Protein AF-A0A3C0Q8F2-F1 (afdb_monomer)

Solvent-accessible surface area (backbone atoms only — not comparable to full-atom values): 8337 Å² total; per-residue (Å²): 135,87,87,86,85,81,80,90,80,66,76,68,69,58,58,60,56,60,65,53,49,57,63,53,57,59,62,65,66,73,74,73,71,83,73,80,78,89,68,89,74,79,91,81,76,84,75,82,79,67,94,59,62,66,61,37,54,52,50,51,54,51,30,73,73,75,37,84,95,58,92,83,85,81,90,74,90,48,71,67,60,48,49,50,52,52,42,52,54,30,68,54,48,77,62,78,84,85,88,87,73,95,76,86,52,92,47,74,67,42,48,50,48,50,49,35,48,48,57,30,60,75,76,74

Sequence (124 aa):
MNPLIVTCAGRHAWHGIGRLVIPGLLLLSGCATHQLRDIPLQPSYAQIPSQSGTLFQVAQQIEAQNGVGKSTYLALSDNLDALRWRLLLADLATGTIDAQYYLWNGDESGRLLALHLIEAADRG

Radius of gyration: 32.35 Å; Cα contacts (8 Å, |Δi|>4): 41; chains: 1; bounding box: 86×45×84 Å

Secondary structure (DSSP, 8-state):
---------SHHHHHHHHHHHHHHHHHGGGG---PPP---PPP--PPPPPSSSHHHHHHHHHHHHH-TT---------HHHHHHHHHHHHHT-SS------S---SSHHHHHHHHHHHHHHHH-

Foldseek 3Di:
DDDDDDDPDPDPVVVVVVVVVVVVVVVVVVPPDPDPDPDPDDDDDDDDDDCDFDVNVVVVVVCVVPHPPDDDDDDDPDPVVVLVVLLVCLQRDDDDDDDDDPDQDPDPSSVSSVVSNVVSVVND

pLDDT: mean 82.99, std 17.15, range [34.06, 98.44]

Structure (mmCIF, N/CA/C/O backbone):
data_AF-A0A3C0Q8F2-F1
#
_entry.id   AF-A0A3C0Q8F2-F1
#
loop_
_atom_site.group_PDB
_atom_site.id
_atom_site.type_symbol
_atom_site.label_atom_id
_atom_site.label_alt_id
_atom_site.label_comp_id
_atom_site.label_asym_id
_atom_site.label_entity_id
_atom_site.label_seq_id
_atom_site.pdbx_PDB_ins_code
_atom_site.Cartn_x
_atom_site.Cartn_y
_atom_site.Cartn_z
_atom_site.occupancy
_atom_site.B_iso_or_equiv
_atom_site.auth_seq_id
_atom_site.auth_comp_id
_atom_site.auth_asym_id
_atom_site.auth_atom_id
_atom_site.pdbx_PDB_model_num
ATOM 1 N N . MET A 1 1 ? 69.841 30.605 -61.104 1.00 34.06 1 MET A N 1
ATOM 2 C CA . MET A 1 1 ? 68.974 31.326 -60.150 1.00 34.06 1 MET A CA 1
ATOM 3 C C . MET A 1 1 ? 67.787 30.437 -59.807 1.00 34.06 1 MET A C 1
ATOM 5 O O . MET A 1 1 ? 67.101 30.000 -60.716 1.00 34.06 1 MET A O 1
ATOM 9 N N . ASN A 1 2 ? 67.620 30.202 -58.503 1.00 34.22 2 ASN A N 1
ATOM 10 C CA . ASN A 1 2 ? 66.509 29.588 -57.765 1.00 34.22 2 ASN A CA 1
ATOM 11 C C . ASN A 1 2 ? 66.277 28.053 -57.822 1.00 34.22 2 ASN A C 1
ATOM 13 O O . ASN A 1 2 ? 65.847 27.535 -58.850 1.00 34.22 2 ASN A O 1
ATOM 17 N N . PRO A 1 3 ? 66.463 27.333 -56.695 1.00 46.28 3 PRO A N 1
ATOM 18 C CA . PRO A 1 3 ? 65.900 26.009 -56.466 1.00 46.28 3 PRO A CA 1
ATOM 19 C C . PRO A 1 3 ? 64.561 26.127 -55.715 1.00 46.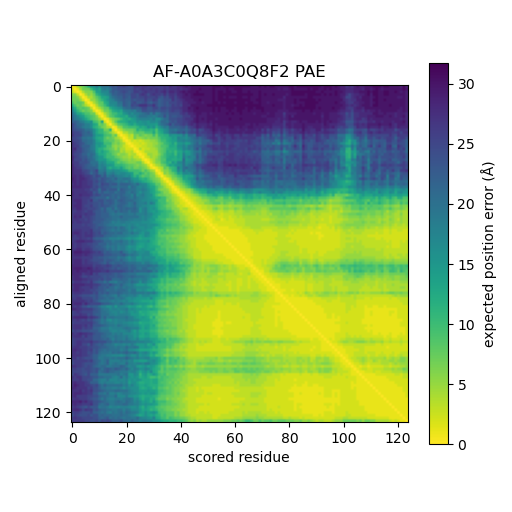28 3 PRO A C 1
ATOM 21 O O . PRO A 1 3 ? 64.465 26.834 -54.715 1.00 46.28 3 PRO A O 1
ATOM 24 N N . LEU A 1 4 ? 63.524 25.410 -56.151 1.00 45.03 4 LEU A N 1
ATOM 25 C CA . LEU A 1 4 ? 62.322 25.190 -55.340 1.00 45.03 4 LEU A CA 1
ATOM 26 C C . LEU A 1 4 ? 62.299 23.734 -54.881 1.00 45.03 4 LEU A C 1
ATOM 28 O O . LEU A 1 4 ? 61.922 22.830 -55.621 1.00 45.03 4 LEU A O 1
ATOM 32 N N . ILE A 1 5 ? 62.723 23.531 -53.636 1.00 50.69 5 ILE A N 1
ATOM 33 C CA . ILE A 1 5 ? 62.490 22.315 -52.860 1.00 50.69 5 ILE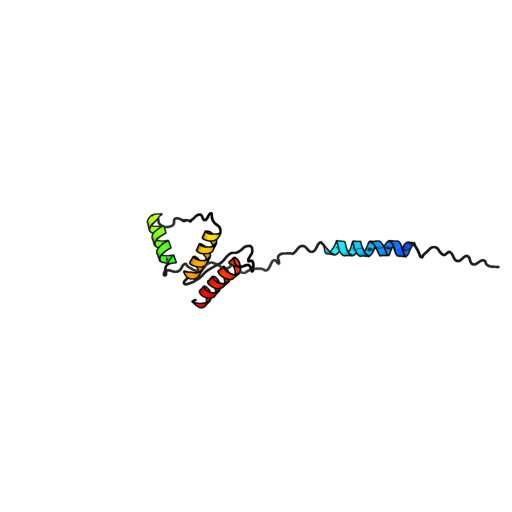 A CA 1
ATOM 34 C C . ILE A 1 5 ? 61.117 22.490 -52.204 1.00 50.69 5 ILE A C 1
ATOM 36 O O . ILE A 1 5 ? 60.970 23.270 -51.267 1.00 50.69 5 ILE A O 1
ATOM 40 N N . VAL A 1 6 ?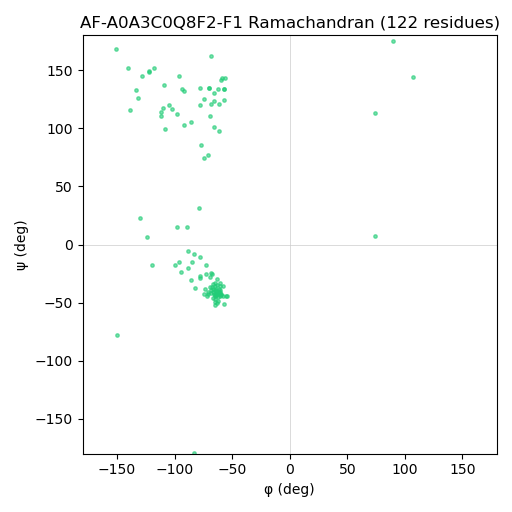 60.103 21.786 -52.709 1.00 54.34 6 VAL A N 1
ATOM 41 C CA . VAL A 1 6 ? 58.799 21.663 -52.045 1.00 54.34 6 VAL A CA 1
ATOM 42 C C . VAL A 1 6 ? 58.846 20.418 -51.166 1.00 54.34 6 VAL A C 1
ATOM 44 O O . VAL A 1 6 ? 58.776 19.285 -51.639 1.00 54.34 6 VAL A O 1
ATOM 47 N N . THR A 1 7 ? 59.005 20.630 -49.865 1.00 48.47 7 THR A N 1
ATOM 48 C CA . THR A 1 7 ? 58.954 19.602 -48.826 1.00 48.47 7 THR A CA 1
ATOM 49 C C . THR A 1 7 ? 57.526 19.064 -48.662 1.00 48.47 7 THR A C 1
ATOM 51 O O . THR A 1 7 ? 56.637 19.728 -48.135 1.00 48.47 7 THR A O 1
ATOM 54 N N . CYS A 1 8 ? 57.296 17.811 -49.067 1.00 52.62 8 CYS A N 1
ATOM 55 C CA . CYS A 1 8 ? 56.130 17.023 -48.656 1.00 52.62 8 CYS A CA 1
ATOM 56 C C . CYS A 1 8 ? 56.335 16.507 -47.220 1.00 52.62 8 CYS A C 1
ATOM 58 O O . CYS A 1 8 ? 56.807 15.393 -47.026 1.00 52.62 8 CYS A O 1
ATOM 60 N N . ALA A 1 9 ? 55.988 17.307 -46.207 1.00 51.88 9 ALA A N 1
ATOM 61 C CA . ALA A 1 9 ? 56.140 16.927 -44.793 1.00 51.88 9 ALA A CA 1
ATOM 62 C C . ALA A 1 9 ? 54.868 17.132 -43.937 1.00 51.88 9 ALA A C 1
ATOM 64 O O . ALA A 1 9 ? 54.962 17.265 -42.724 1.00 51.88 9 ALA A O 1
ATOM 65 N N . GLY A 1 10 ? 53.669 17.174 -44.541 1.00 51.28 10 GLY A N 1
ATOM 66 C CA . GLY A 1 10 ? 52.444 17.583 -43.821 1.00 51.28 10 GLY A CA 1
ATOM 67 C C . GLY A 1 10 ? 51.294 16.570 -43.719 1.00 51.28 10 GLY A C 1
ATOM 68 O O . GLY A 1 10 ? 50.409 16.740 -42.886 1.00 51.28 10 GLY A O 1
ATOM 69 N N . ARG A 1 11 ? 51.250 15.512 -44.544 1.00 51.88 11 ARG A N 1
ATOM 70 C CA . ARG A 1 11 ? 50.003 14.731 -44.732 1.00 51.88 11 ARG A CA 1
ATOM 71 C C . ARG A 1 11 ? 49.798 13.574 -43.739 1.00 51.88 11 ARG A C 1
ATOM 73 O O . ARG A 1 11 ? 48.665 13.138 -43.543 1.00 51.88 11 ARG A O 1
ATOM 80 N N . HIS A 1 12 ? 50.856 13.094 -43.079 1.00 48.06 12 HIS A N 1
ATOM 81 C CA . HIS A 1 12 ? 50.763 11.990 -42.108 1.00 48.06 12 HIS A CA 1
ATOM 82 C C . HIS A 1 12 ? 50.409 12.444 -40.683 1.00 48.06 12 HIS A C 1
ATOM 84 O O . HIS A 1 12 ? 49.708 11.719 -39.979 1.00 48.06 12 HIS A O 1
ATOM 90 N N . ALA A 1 13 ? 50.803 13.656 -40.277 1.00 49.56 13 ALA A N 1
ATOM 91 C CA . ALA A 1 13 ? 50.498 14.189 -38.945 1.00 49.56 13 ALA A CA 1
ATOM 92 C C . ALA A 1 13 ? 49.001 14.507 -38.755 1.00 49.56 13 ALA A C 1
ATOM 94 O O . ALA A 1 13 ? 48.475 14.406 -37.650 1.00 49.56 13 ALA A O 1
ATOM 95 N N . TRP A 1 14 ? 48.289 14.827 -39.841 1.00 49.69 14 TRP A N 1
ATOM 96 C CA . TRP A 1 14 ? 46.873 15.203 -39.784 1.00 49.69 14 TRP A CA 1
ATOM 97 C C . TRP A 1 14 ? 45.923 14.000 -39.622 1.00 49.69 14 TRP A C 1
ATOM 99 O O . TRP A 1 14 ? 44.882 14.112 -38.978 1.00 49.69 14 TRP A O 1
ATOM 109 N N . HIS A 1 15 ? 46.310 12.814 -40.114 1.00 51.91 15 HIS A N 1
ATOM 110 C CA . HIS A 1 15 ? 45.517 11.581 -39.978 1.00 51.91 15 HIS A CA 1
ATOM 111 C C . HIS A 1 15 ? 45.613 10.935 -38.583 1.00 51.91 15 HIS A C 1
ATOM 113 O O . HIS A 1 15 ? 44.682 10.247 -38.161 1.00 51.91 15 HIS A O 1
ATOM 119 N N . GLY A 1 16 ? 46.721 11.144 -37.860 1.00 53.69 16 GLY A N 1
ATOM 120 C CA . GLY A 1 16 ? 46.911 10.607 -36.505 1.00 53.69 16 GLY A CA 1
ATOM 121 C C . GLY A 1 16 ? 46.074 11.336 -35.453 1.00 53.69 16 GLY A C 1
ATOM 122 O O . GLY A 1 16 ? 45.495 10.703 -34.574 1.00 53.69 16 GLY A O 1
ATOM 123 N N . ILE A 1 17 ? 45.946 12.659 -35.593 1.00 57.72 17 ILE A N 1
ATOM 124 C CA . ILE A 1 17 ? 45.188 13.501 -34.659 1.00 57.72 17 ILE A CA 1
ATOM 125 C C . ILE A 1 17 ? 43.679 13.261 -34.828 1.00 57.72 17 ILE A C 1
ATOM 127 O O . ILE A 1 17 ? 42.983 13.034 -33.842 1.00 57.72 17 ILE A O 1
ATOM 131 N N . GLY A 1 18 ? 43.169 13.193 -36.066 1.00 56.88 18 GLY A N 1
ATOM 132 C CA . GLY A 1 18 ? 41.742 12.942 -36.325 1.00 56.88 18 GLY A CA 1
ATOM 133 C C . GLY A 1 18 ? 41.230 11.578 -35.832 1.00 56.88 18 GLY A C 1
ATOM 134 O O . GLY A 1 18 ? 40.073 11.466 -35.431 1.00 56.88 18 GLY A O 1
ATOM 135 N N . ARG A 1 19 ? 42.090 10.548 -35.794 1.00 59.59 19 ARG A N 1
ATOM 136 C CA . ARG A 1 19 ? 41.733 9.188 -35.343 1.00 59.59 19 ARG A CA 1
ATOM 137 C C . ARG A 1 19 ? 41.537 9.053 -33.830 1.00 59.59 19 ARG A C 1
ATOM 139 O O . ARG A 1 19 ? 40.801 8.165 -33.414 1.00 59.59 19 ARG A O 1
ATOM 146 N N . LEU A 1 20 ? 42.161 9.913 -33.021 1.00 64.75 20 LEU A N 1
ATOM 147 C CA . LEU A 1 20 ? 42.039 9.889 -31.554 1.00 64.75 20 LEU A CA 1
ATOM 148 C C . LEU A 1 20 ? 40.953 10.834 -31.020 1.00 64.75 20 LEU A C 1
ATOM 150 O O . LEU A 1 20 ? 40.402 10.590 -29.949 1.00 64.75 20 LEU A O 1
ATOM 154 N N . VAL A 1 21 ? 40.597 11.874 -31.777 1.00 74.81 21 VAL A N 1
ATOM 155 C CA . VAL A 1 21 ? 39.583 12.861 -31.367 1.00 74.81 21 VAL A CA 1
ATOM 156 C C . VAL A 1 21 ? 38.182 12.248 -31.289 1.00 74.81 21 VAL A C 1
ATOM 158 O O . VAL A 1 21 ? 37.458 12.514 -30.337 1.00 74.81 21 VAL A O 1
ATOM 161 N N . ILE A 1 22 ? 37.805 11.390 -32.241 1.00 73.56 22 ILE A N 1
ATOM 162 C CA . ILE A 1 22 ? 36.466 10.775 -32.296 1.00 73.56 22 ILE A CA 1
ATOM 163 C C . ILE A 1 22 ? 36.188 9.837 -31.100 1.00 73.56 22 ILE A C 1
ATOM 165 O O . ILE A 1 22 ? 35.172 10.039 -30.433 1.00 73.56 22 ILE A O 1
ATOM 169 N N . PRO A 1 23 ? 37.048 8.852 -30.759 1.00 73.69 23 PRO A N 1
ATOM 170 C CA . PRO A 1 23 ? 36.825 8.027 -29.569 1.00 73.69 23 PRO A CA 1
ATOM 171 C C . PRO A 1 23 ? 36.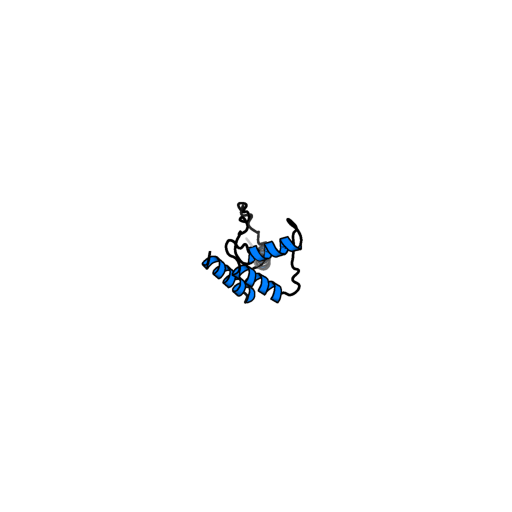917 8.840 -28.269 1.00 73.69 23 PRO A C 1
ATOM 173 O O . PRO A 1 23 ? 36.154 8.579 -27.343 1.00 73.69 23 PRO A O 1
ATOM 176 N N . GLY A 1 24 ? 37.773 9.869 -28.210 1.00 78.38 24 GLY A N 1
ATOM 177 C CA . GLY A 1 24 ? 37.817 10.798 -27.076 1.00 78.38 24 GLY A CA 1
ATOM 178 C C . GLY A 1 24 ? 36.503 11.562 -26.876 1.00 78.38 24 GLY A C 1
ATOM 179 O O . GLY A 1 24 ? 36.030 11.683 -25.749 1.00 78.38 24 GLY A O 1
ATOM 180 N N . LEU A 1 25 ? 35.870 12.011 -27.964 1.00 73.00 25 LEU A N 1
ATOM 181 C CA . LEU A 1 25 ? 34.579 12.704 -27.928 1.00 73.00 25 LEU A CA 1
ATOM 182 C C . LEU A 1 25 ? 33.429 11.781 -27.485 1.00 73.00 25 LEU A C 1
ATOM 184 O O . LEU A 1 25 ? 32.546 12.214 -26.750 1.00 73.00 25 LEU A O 1
ATOM 188 N N . LEU A 1 26 ? 33.457 10.504 -27.883 1.00 74.12 26 LEU A N 1
ATOM 189 C CA . LEU A 1 26 ? 32.464 9.508 -27.458 1.00 74.12 26 LEU A CA 1
ATOM 190 C C . LEU A 1 26 ? 32.555 9.214 -25.952 1.00 74.12 26 LEU A C 1
ATOM 192 O O . LEU A 1 26 ? 31.524 9.110 -25.289 1.00 74.12 26 LEU A O 1
ATOM 196 N N . LEU A 1 27 ? 33.767 9.165 -25.389 1.00 74.19 27 LEU A N 1
ATOM 197 C CA . LEU A 1 27 ? 33.985 8.941 -23.953 1.00 74.19 27 LEU A CA 1
ATOM 198 C C . LEU A 1 27 ? 33.493 10.106 -23.071 1.00 74.19 27 LEU A C 1
ATOM 200 O O . LEU A 1 27 ? 33.119 9.882 -21.923 1.00 74.19 27 LEU A O 1
ATOM 204 N N . LEU A 1 28 ? 33.416 11.330 -23.606 1.00 67.94 28 LEU A N 1
ATOM 205 C CA . LEU A 1 28 ? 32.902 12.512 -22.894 1.00 67.94 28 LEU A CA 1
ATOM 206 C C . LEU A 1 28 ? 31.372 12.507 -22.709 1.00 67.94 28 LEU A C 1
ATOM 208 O O . LEU A 1 28 ? 30.860 13.224 -21.852 1.00 67.94 28 LEU A O 1
ATOM 212 N N . SER A 1 29 ? 30.636 11.688 -23.468 1.00 65.19 29 SER A N 1
ATOM 213 C CA . SER A 1 29 ? 29.170 11.582 -23.359 1.00 65.19 29 SER A 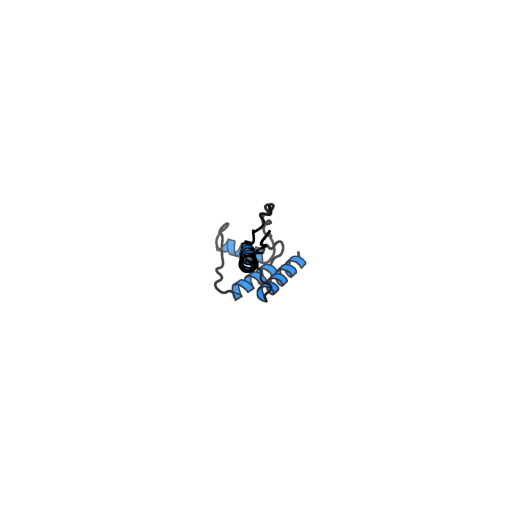CA 1
ATOM 214 C C . SER A 1 29 ? 28.683 10.635 -22.249 1.00 65.19 29 SER A C 1
ATOM 216 O O . SER A 1 29 ? 27.495 10.620 -21.935 1.00 65.19 29 SER A O 1
ATOM 218 N N . GLY A 1 30 ? 29.590 9.886 -21.607 1.00 63.56 30 GLY A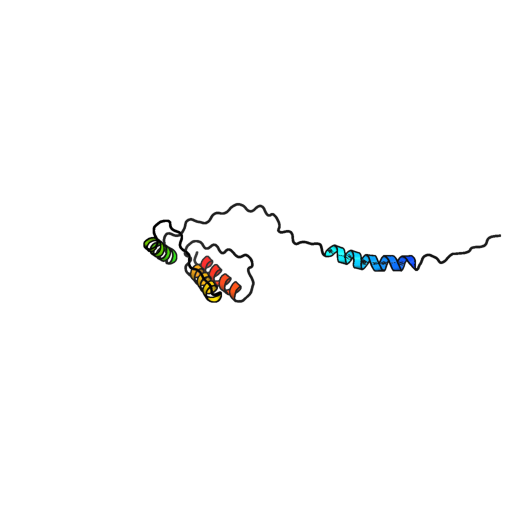 N 1
ATOM 219 C CA . GLY A 1 30 ? 29.258 8.926 -20.545 1.00 63.56 30 GLY A CA 1
ATOM 220 C C . GLY A 1 30 ? 28.971 9.539 -19.168 1.00 63.56 30 GLY A C 1
ATOM 221 O O . GLY A 1 30 ? 28.471 8.845 -18.289 1.00 63.56 30 GLY A O 1
ATOM 222 N N . CYS A 1 31 ? 29.254 10.830 -18.965 1.00 68.25 31 CYS A N 1
ATOM 223 C CA . CYS A 1 31 ? 29.093 11.504 -17.669 1.00 68.25 31 CYS A CA 1
ATOM 224 C C . CYS A 1 31 ? 27.704 12.130 -17.447 1.00 68.25 31 CYS A C 1
ATOM 226 O O . CYS A 1 31 ? 27.539 12.946 -16.539 1.00 68.25 31 CYS A O 1
ATOM 228 N N . ALA A 1 32 ? 26.695 11.777 -18.248 1.00 69.88 32 ALA A N 1
ATOM 229 C CA . ALA A 1 32 ? 25.320 12.212 -18.022 1.00 69.88 32 ALA A CA 1
ATOM 230 C C . ALA A 1 32 ? 24.697 11.433 -16.846 1.00 69.88 32 ALA A C 1
ATOM 232 O O . ALA A 1 32 ? 23.878 10.536 -17.028 1.00 69.88 32 ALA A O 1
ATOM 233 N N . THR A 1 33 ? 25.105 11.767 -15.621 1.00 68.00 33 THR A N 1
ATOM 234 C CA . THR A 1 33 ? 24.402 11.347 -14.406 1.00 68.00 33 THR A CA 1
ATOM 235 C C . THR A 1 33 ? 22.965 11.842 -14.495 1.00 68.00 33 THR A C 1
ATOM 237 O O . THR A 1 33 ? 22.724 13.038 -14.671 1.00 68.00 33 THR A O 1
ATOM 240 N N . HIS A 1 34 ? 22.008 10.923 -14.368 1.00 63.16 34 HIS A N 1
ATOM 241 C CA . HIS A 1 34 ? 20.595 11.254 -14.249 1.00 63.16 34 HIS A CA 1
ATOM 242 C C . HIS A 1 34 ? 20.409 12.096 -12.984 1.00 63.16 34 HIS A C 1
ATOM 244 O O . HIS A 1 34 ? 20.343 11.572 -11.875 1.00 63.16 34 HIS A O 1
ATOM 250 N N . GLN A 1 35 ? 20.359 13.418 -13.136 1.00 62.28 35 GLN A N 1
ATOM 251 C CA . GLN A 1 35 ? 19.991 14.283 -12.026 1.00 62.28 35 GLN A CA 1
ATOM 252 C C . GLN A 1 35 ? 18.516 14.035 -11.724 1.00 62.28 35 GLN A C 1
ATOM 254 O O . GLN A 1 35 ? 17.664 14.172 -12.609 1.00 62.28 35 GLN A O 1
ATOM 259 N N . LEU A 1 36 ? 18.216 13.622 -10.492 1.00 63.53 36 LEU A N 1
ATOM 260 C CA . LEU A 1 36 ? 16.869 13.765 -9.966 1.00 63.53 36 LEU A CA 1
ATOM 261 C C . LEU A 1 36 ? 16.592 15.270 -9.959 1.00 63.53 36 LEU A C 1
ATOM 263 O O . LEU A 1 36 ? 17.368 16.043 -9.404 1.00 63.53 36 LEU A O 1
ATOM 267 N N . ARG A 1 37 ? 15.551 15.703 -10.672 1.00 67.88 37 ARG A N 1
ATOM 268 C CA . ARG A 1 37 ? 15.159 17.113 -10.668 1.00 67.88 37 ARG A CA 1
ATOM 269 C C . ARG A 1 37 ? 14.688 17.469 -9.263 1.00 67.88 37 ARG A C 1
ATOM 271 O O . ARG A 1 37 ? 13.721 16.874 -8.793 1.00 67.88 37 ARG A O 1
ATOM 278 N N . ASP A 1 38 ? 15.304 18.482 -8.662 1.00 69.75 38 ASP A N 1
ATOM 279 C CA . ASP A 1 38 ? 14.783 19.148 -7.468 1.00 69.75 38 ASP A CA 1
ATOM 280 C C . ASP A 1 38 ? 13.552 19.974 -7.865 1.00 69.75 38 ASP A C 1
ATOM 282 O O . ASP A 1 38 ? 13.606 21.183 -8.089 1.00 69.75 38 ASP A O 1
ATOM 286 N N . ILE A 1 39 ? 12.427 19.287 -8.051 1.00 78.31 39 ILE A N 1
ATOM 287 C CA . ILE A 1 39 ? 11.124 19.921 -8.215 1.00 78.31 39 ILE A CA 1
ATOM 288 C C . ILE A 1 39 ? 10.679 20.317 -6.804 1.00 78.31 39 ILE A C 1
ATOM 290 O O . ILE A 1 39 ? 10.560 19.429 -5.965 1.00 78.31 39 ILE A O 1
ATOM 294 N N . PRO A 1 40 ? 10.434 21.602 -6.493 1.00 77.44 40 PRO A N 1
ATOM 295 C CA . PRO A 1 40 ? 9.890 21.970 -5.193 1.00 77.44 40 PRO A CA 1
ATOM 296 C C . PRO A 1 40 ? 8.467 21.405 -5.071 1.00 77.44 40 PRO A C 1
ATOM 298 O O . PRO A 1 40 ? 7.524 21.945 -5.651 1.00 77.44 40 PRO A O 1
ATOM 301 N N . LEU A 1 41 ? 8.314 20.289 -4.352 1.00 82.00 41 LEU A N 1
ATOM 302 C CA . LEU A 1 41 ? 7.007 19.718 -4.033 1.00 82.00 41 LEU A CA 1
ATOM 303 C C . LEU A 1 41 ? 6.367 20.513 -2.891 1.00 82.00 41 LEU A C 1
ATOM 305 O O . LEU A 1 41 ? 7.013 20.807 -1.886 1.00 82.00 41 LEU A O 1
ATOM 309 N N . GLN A 1 42 ? 5.082 20.836 -3.036 1.00 85.81 42 GLN A N 1
ATOM 310 C CA . GLN A 1 42 ? 4.291 21.335 -1.914 1.00 85.81 42 GLN A CA 1
ATOM 311 C C . GLN A 1 42 ? 4.054 20.184 -0.926 1.00 85.81 42 GLN A C 1
ATOM 313 O O . GLN A 1 42 ? 3.707 19.084 -1.370 1.00 85.81 42 GLN A O 1
ATOM 318 N N . PRO A 1 43 ? 4.227 20.396 0.392 1.00 86.25 43 PRO A N 1
ATOM 319 C CA . PRO A 1 43 ? 3.901 19.381 1.382 1.00 86.25 43 PRO A CA 1
ATOM 320 C C . PRO A 1 43 ? 2.435 18.966 1.256 1.00 86.25 43 PRO A C 1
ATOM 322 O O . PRO A 1 43 ? 1.546 19.813 1.165 1.00 86.25 43 PRO A O 1
ATOM 325 N N . SER A 1 44 ? 2.189 17.661 1.279 1.00 84.94 44 SER A N 1
ATOM 326 C CA . SER A 1 44 ? 0.850 17.097 1.416 1.00 84.94 44 SER A CA 1
ATOM 327 C C . SER A 1 44 ? 0.790 16.276 2.699 1.00 84.94 44 SER A C 1
ATOM 329 O O . SER A 1 44 ? 1.811 15.777 3.177 1.00 8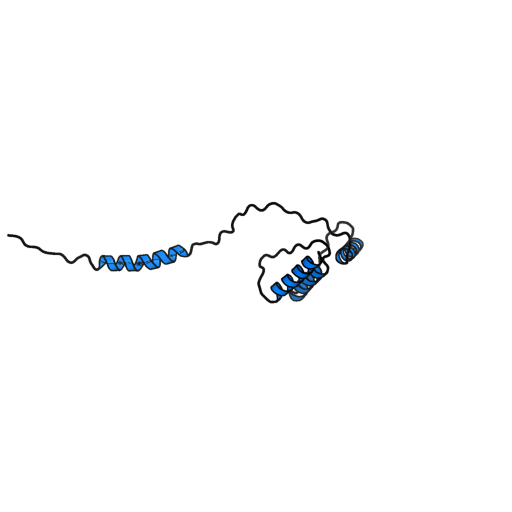4.94 44 SER A O 1
ATOM 331 N N . TYR A 1 45 ? -0.401 16.183 3.278 1.00 88.00 45 TYR A N 1
ATOM 332 C CA . TYR A 1 45 ? -0.648 15.442 4.506 1.00 88.00 45 TYR A CA 1
ATOM 333 C C . TYR A 1 45 ? -1.712 14.385 4.247 1.00 88.00 45 TYR A C 1
ATOM 335 O O . TYR A 1 45 ? -2.611 14.591 3.427 1.00 88.00 45 TYR A O 1
ATOM 343 N N . ALA A 1 46 ? -1.609 13.273 4.973 1.00 87.38 46 ALA A N 1
ATOM 344 C CA . ALA A 1 46 ? -2.625 12.234 4.949 1.00 87.38 46 ALA A CA 1
ATOM 345 C C . ALA A 1 46 ? -3.981 12.807 5.383 1.00 87.38 46 ALA A C 1
ATOM 347 O O . ALA A 1 46 ? -4.059 13.658 6.277 1.00 87.38 46 ALA A O 1
ATOM 348 N N . GLN A 1 47 ? -5.048 12.326 4.749 1.00 89.31 47 GLN A N 1
ATOM 349 C CA . GLN A 1 47 ? -6.406 12.666 5.156 1.00 89.31 47 GLN A CA 1
ATOM 350 C C . GLN A 1 47 ? -6.740 12.047 6.520 1.00 89.31 47 GLN A C 1
ATOM 352 O O . GLN A 1 47 ? -6.085 11.113 6.991 1.00 89.31 47 GLN A O 1
ATOM 357 N N . ILE A 1 48 ? -7.780 12.577 7.164 1.00 90.44 48 ILE A N 1
ATOM 358 C CA . ILE A 1 48 ? -8.294 12.008 8.412 1.00 90.44 48 ILE A CA 1
ATOM 359 C C . ILE A 1 48 ? -8.784 10.575 8.125 1.00 90.44 48 ILE A C 1
ATOM 361 O O . ILE A 1 48 ? -9.500 10.380 7.140 1.00 90.44 48 ILE A O 1
ATOM 365 N N . PRO A 1 49 ? -8.439 9.577 8.962 1.00 89.06 49 PRO A N 1
ATOM 366 C CA . PRO A 1 49 ? -8.886 8.204 8.762 1.00 89.06 49 PRO A CA 1
ATOM 367 C C . PRO A 1 49 ? -10.412 8.088 8.677 1.00 89.06 49 PRO A C 1
ATOM 369 O O . PRO A 1 49 ? -11.141 8.757 9.413 1.00 89.06 49 PRO A O 1
ATOM 372 N N . SER A 1 50 ? -10.892 7.192 7.811 1.00 91.31 50 SER A N 1
ATOM 373 C CA . SER A 1 50 ? -12.321 6.890 7.704 1.00 91.31 50 SER A CA 1
ATOM 374 C C . SER A 1 50 ? -12.882 6.375 9.033 1.00 91.31 50 SER A C 1
ATOM 376 O O . SER A 1 50 ? -12.244 5.584 9.726 1.00 91.31 50 SER A O 1
ATOM 378 N N . GLN A 1 51 ? -14.107 6.793 9.359 1.00 93.50 51 GLN A N 1
ATOM 379 C CA . GLN A 1 51 ? -14.853 6.349 10.544 1.00 93.50 51 GLN A CA 1
ATOM 380 C C . GLN A 1 51 ? -15.857 5.226 10.222 1.00 93.50 51 GLN A C 1
ATOM 382 O O . GLN A 1 51 ? -16.779 4.961 10.993 1.00 93.50 51 GLN A O 1
ATOM 387 N N . SER A 1 52 ? -15.734 4.593 9.052 1.00 93.44 52 SER A N 1
ATOM 388 C CA . SER A 1 52 ? -16.647 3.543 8.594 1.00 93.44 52 SER A CA 1
ATOM 389 C C . SER A 1 52 ? -15.960 2.541 7.657 1.00 93.44 52 SER A C 1
ATOM 391 O O . SER A 1 52 ? -14.848 2.769 7.180 1.00 93.44 52 SER A O 1
ATOM 393 N N . GLY A 1 53 ? -16.633 1.420 7.387 1.00 93.94 53 GLY A N 1
ATOM 394 C CA . GLY A 1 53 ? -16.128 0.349 6.524 1.00 93.94 53 GLY A CA 1
ATOM 395 C C . GLY A 1 53 ? -15.315 -0.717 7.263 1.00 93.94 53 GLY A C 1
ATOM 396 O O . GLY A 1 53 ? -15.046 -0.620 8.462 1.00 93.94 53 GLY A O 1
ATOM 397 N N . THR A 1 54 ? -14.934 -1.761 6.528 1.00 96.25 54 THR A N 1
ATOM 398 C CA . THR A 1 54 ? -14.280 -2.958 7.078 1.00 96.25 54 THR A CA 1
ATOM 399 C C . THR A 1 54 ? -12.947 -2.636 7.752 1.00 96.25 54 THR A C 1
ATOM 401 O O . THR A 1 54 ? -12.686 -3.119 8.851 1.00 96.25 54 THR A O 1
ATOM 404 N N . LEU A 1 55 ? -12.115 -1.781 7.144 1.00 94.62 55 LEU A N 1
ATOM 405 C CA . LEU A 1 55 ? -10.813 -1.413 7.716 1.00 94.62 55 LEU A CA 1
ATOM 406 C C . LEU A 1 55 ? -10.954 -0.671 9.052 1.00 94.62 55 LEU A C 1
ATOM 408 O O . LEU A 1 55 ? -10.195 -0.950 9.977 1.00 94.62 55 LEU A O 1
ATOM 412 N N . PHE A 1 56 ? -11.954 0.208 9.189 1.00 95.12 56 PHE A N 1
ATOM 413 C CA . PHE A 1 56 ? -12.242 0.887 10.455 1.00 95.12 56 PHE A CA 1
ATOM 414 C C . PHE A 1 56 ? -12.662 -0.107 11.548 1.00 95.12 56 PHE A C 1
ATOM 416 O O . PHE A 1 56 ? -12.167 -0.037 12.671 1.00 95.12 56 PHE A O 1
ATOM 423 N N . GLN A 1 57 ? -13.527 -1.072 11.216 1.00 96.06 57 GLN A N 1
ATOM 424 C CA . GLN A 1 57 ? -13.975 -2.106 12.159 1.00 96.06 57 GLN A CA 1
ATOM 425 C C . GLN A 1 57 ? -12.816 -2.988 12.638 1.00 96.06 57 GLN A C 1
ATOM 427 O O . GLN A 1 57 ? -12.679 -3.234 13.836 1.00 96.06 57 GLN A O 1
ATOM 432 N N . VAL A 1 58 ? -11.952 -3.421 11.716 1.00 94.88 58 VAL A N 1
ATOM 433 C CA . VAL A 1 58 ? -10.758 -4.211 12.045 1.00 94.88 58 VAL A CA 1
ATOM 434 C C . VAL A 1 58 ? -9.792 -3.399 12.911 1.00 94.88 58 VAL A C 1
ATOM 436 O O . VAL A 1 58 ? -9.298 -3.915 13.912 1.00 94.88 58 VAL A O 1
ATOM 439 N N . ALA A 1 59 ? -9.558 -2.124 12.586 1.00 93.56 59 ALA A N 1
ATOM 440 C CA . ALA A 1 59 ? -8.696 -1.252 13.381 1.00 93.56 59 ALA A CA 1
ATOM 441 C C . ALA A 1 59 ? -9.217 -1.075 14.819 1.00 93.56 59 ALA A C 1
ATOM 443 O O . ALA A 1 59 ? -8.446 -1.229 15.765 1.00 93.56 59 ALA A O 1
ATOM 444 N N . GLN A 1 60 ? -10.524 -0.849 14.991 1.00 94.44 60 GLN A N 1
ATOM 445 C CA . GLN A 1 60 ? -11.175 -0.769 16.306 1.00 94.44 60 GLN A CA 1
ATOM 446 C C . GLN A 1 60 ? -11.025 -2.065 17.108 1.00 94.44 60 GLN A C 1
ATOM 448 O O . GLN A 1 60 ? -10.726 -2.038 18.301 1.00 94.44 60 GLN A O 1
ATOM 453 N N . GLN A 1 61 ? -11.190 -3.219 16.456 1.00 95.12 61 GLN A N 1
ATOM 454 C CA . GLN A 1 61 ? -11.020 -4.512 17.112 1.00 95.12 61 GLN A CA 1
ATOM 455 C C . GLN A 1 61 ? -9.577 -4.723 17.592 1.00 95.12 61 GLN A C 1
ATOM 457 O O . GLN A 1 61 ? -9.364 -5.194 18.709 1.00 95.12 61 GLN A O 1
ATOM 462 N N . ILE A 1 62 ? -8.589 -4.362 16.772 1.00 95.25 62 ILE A N 1
ATOM 463 C CA . ILE A 1 62 ? -7.167 -4.455 17.127 1.00 95.25 62 ILE A CA 1
ATOM 464 C C . ILE A 1 62 ? -6.839 -3.507 18.287 1.00 95.25 62 ILE A C 1
ATOM 466 O O . ILE A 1 62 ? -6.155 -3.904 19.232 1.00 95.25 62 ILE A O 1
ATOM 470 N N . GLU A 1 63 ? -7.348 -2.275 18.254 1.00 94.12 63 GLU A N 1
ATOM 471 C CA . GLU A 1 63 ? -7.141 -1.299 19.326 1.00 94.12 63 GLU A CA 1
ATOM 472 C C . GLU A 1 63 ? -7.765 -1.766 20.649 1.00 94.12 63 GLU A C 1
ATOM 474 O O . GLU A 1 63 ? -7.116 -1.698 21.695 1.00 94.12 63 GLU A O 1
ATOM 479 N N . ALA A 1 64 ? -8.973 -2.334 20.609 1.00 94.56 64 ALA A N 1
ATOM 480 C CA . ALA A 1 64 ? -9.631 -2.899 21.786 1.00 94.56 64 ALA A CA 1
ATOM 481 C C . ALA A 1 64 ? -8.833 -4.054 22.419 1.00 94.56 64 ALA A C 1
ATOM 483 O O . ALA A 1 64 ? -8.857 -4.224 23.638 1.00 94.56 64 ALA A O 1
ATOM 484 N N . GLN A 1 65 ? -8.115 -4.840 21.611 1.00 94.88 65 GLN A N 1
ATOM 485 C CA . GLN A 1 65 ? -7.313 -5.972 22.083 1.00 94.88 65 GLN A CA 1
ATOM 486 C C . GLN A 1 65 ? -5.932 -5.555 22.610 1.00 94.88 65 GLN A C 1
ATOM 488 O O . GLN A 1 65 ? -5.460 -6.116 23.597 1.00 94.88 65 GLN A O 1
ATOM 493 N N . ASN A 1 66 ? -5.284 -4.572 21.980 1.00 93.94 66 ASN A N 1
ATOM 494 C CA . ASN A 1 66 ? -3.892 -4.205 22.279 1.00 93.94 66 ASN A CA 1
ATOM 495 C C . ASN A 1 66 ? -3.757 -2.968 23.189 1.00 93.94 66 ASN A C 1
ATOM 497 O O . ASN A 1 66 ? -2.716 -2.765 23.832 1.00 93.94 66 ASN A O 1
ATOM 501 N N . GLY A 1 67 ? -4.824 -2.177 23.304 1.00 91.75 67 GLY A N 1
ATOM 502 C CA . GLY A 1 67 ? -4.917 -0.962 24.105 1.00 91.75 67 GLY A CA 1
ATOM 503 C C . GLY A 1 67 ? -4.917 0.313 23.259 1.00 91.75 67 GLY A C 1
ATOM 504 O O . GLY A 1 67 ? -4.201 0.415 22.263 1.00 91.75 67 GLY A O 1
ATOM 505 N N . VAL A 1 68 ? -5.692 1.301 23.719 1.00 90.88 68 VAL A N 1
ATOM 506 C CA . VAL A 1 68 ? -5.913 2.591 23.043 1.00 90.88 68 VAL A CA 1
ATOM 507 C C . VAL A 1 68 ? -4.600 3.327 22.780 1.00 90.88 68 VAL A C 1
ATOM 509 O O . VAL A 1 68 ? -3.750 3.441 23.667 1.00 90.88 68 VAL A O 1
ATOM 512 N N . GLY A 1 69 ? -4.440 3.836 21.558 1.00 88.62 69 GLY A N 1
ATOM 513 C CA . GLY A 1 69 ? -3.279 4.622 21.141 1.00 88.62 69 GLY A CA 1
ATOM 514 C C . GLY A 1 69 ? -1.992 3.821 20.923 1.00 88.62 69 GLY A C 1
ATOM 515 O O . GLY A 1 69 ? -0.939 4.422 20.703 1.00 88.62 69 GLY A O 1
ATOM 516 N N . LYS A 1 70 ? -2.032 2.482 20.971 1.00 91.69 70 LYS A N 1
ATOM 517 C CA . LYS A 1 70 ? -0.859 1.650 20.674 1.00 91.69 70 LYS A CA 1
ATOM 518 C C . LYS A 1 70 ? -0.804 1.250 19.208 1.00 91.69 70 LYS A C 1
ATOM 520 O O . LYS A 1 70 ? -1.759 0.727 18.641 1.00 91.69 70 LYS A O 1
ATOM 525 N N . SER A 1 71 ? 0.370 1.421 18.612 1.00 90.69 71 SER A N 1
ATOM 526 C CA . SER A 1 71 ? 0.641 0.934 17.262 1.00 90.69 71 SER A CA 1
ATOM 527 C C . SER A 1 71 ? 0.718 -0.594 17.237 1.00 90.69 71 SER A C 1
ATOM 529 O O . SER A 1 71 ? 1.378 -1.204 18.077 1.00 90.69 71 SER A O 1
ATOM 531 N N . THR A 1 72 ? 0.071 -1.201 16.243 1.00 91.38 72 THR A N 1
ATOM 532 C CA . THR A 1 72 ? 0.130 -2.642 15.960 1.00 91.38 72 THR A CA 1
ATOM 533 C C . THR A 1 72 ? 0.631 -2.846 14.533 1.00 91.38 72 THR A C 1
ATOM 535 O O . THR A 1 72 ? 0.369 -2.017 13.664 1.00 91.38 72 THR A O 1
ATOM 538 N N . TYR A 1 73 ? 1.352 -3.937 14.281 1.00 92.50 73 TYR A N 1
ATOM 539 C CA . TYR A 1 73 ? 1.842 -4.295 12.953 1.00 92.50 73 TYR A CA 1
ATOM 540 C C . TYR A 1 73 ? 1.735 -5.804 12.721 1.00 92.50 73 TYR A C 1
ATOM 542 O O . TYR A 1 73 ? 1.814 -6.595 13.660 1.00 92.50 73 TYR A O 1
ATOM 550 N N . LEU A 1 74 ? 1.580 -6.191 11.455 1.00 91.44 74 LEU A N 1
ATOM 551 C CA . LEU A 1 74 ? 1.646 -7.576 10.999 1.00 91.44 74 LEU A CA 1
ATOM 552 C C . LEU A 1 74 ? 2.918 -7.750 10.169 1.00 91.44 74 LEU A C 1
ATOM 554 O O . LEU A 1 74 ? 3.080 -7.103 9.136 1.00 91.44 74 LEU A O 1
ATOM 558 N N . ALA A 1 75 ? 3.827 -8.610 10.624 1.00 94.88 75 ALA A N 1
ATOM 559 C CA . ALA A 1 75 ? 5.018 -8.948 9.857 1.00 94.88 75 ALA A CA 1
ATOM 560 C C . ALA A 1 75 ? 4.642 -9.880 8.696 1.00 94.88 75 ALA A C 1
ATOM 562 O O . ALA A 1 75 ? 4.044 -10.933 8.911 1.00 94.88 75 ALA A O 1
ATOM 563 N N . LEU A 1 76 ? 5.011 -9.493 7.476 1.00 95.94 76 LEU A N 1
ATOM 564 C CA . LEU A 1 76 ? 4.784 -10.272 6.261 1.00 95.94 76 LEU A CA 1
ATOM 565 C C . LEU A 1 76 ? 6.139 -10.746 5.735 1.00 95.94 76 LEU A C 1
ATOM 567 O O . LEU A 1 76 ? 6.955 -9.931 5.309 1.00 95.94 76 LEU A O 1
ATOM 571 N N . SER A 1 77 ? 6.396 -12.050 5.816 1.00 95.88 77 SER A N 1
ATOM 572 C CA . SER A 1 77 ? 7.662 -12.670 5.399 1.00 95.88 77 SER A CA 1
ATOM 573 C C . SER A 1 77 ? 7.626 -13.254 3.987 1.00 95.88 77 SER A C 1
ATOM 575 O O . SER A 1 77 ? 8.680 -13.548 3.429 1.00 95.88 77 SER A O 1
ATOM 577 N N . ASP A 1 78 ? 6.433 -13.421 3.417 1.00 97.25 78 ASP A N 1
ATOM 578 C CA . ASP A 1 78 ? 6.223 -13.968 2.082 1.00 97.25 78 ASP A CA 1
ATOM 579 C C . ASP A 1 78 ? 5.757 -12.885 1.098 1.00 97.25 78 ASP A C 1
ATOM 581 O O . ASP A 1 78 ? 4.899 -12.050 1.404 1.00 97.25 78 ASP A O 1
ATOM 585 N N . ASN A 1 79 ? 6.330 -12.905 -0.107 1.00 94.12 79 ASN A N 1
ATOM 586 C CA . ASN A 1 79 ? 6.064 -11.897 -1.132 1.00 94.12 79 ASN A CA 1
ATOM 587 C C . ASN A 1 79 ? 4.643 -11.997 -1.697 1.00 94.12 79 ASN A C 1
ATOM 589 O O . ASN A 1 79 ? 4.035 -10.969 -2.005 1.00 94.12 79 ASN A O 1
ATOM 593 N N . LEU A 1 80 ? 4.112 -13.213 -1.845 1.00 96.38 80 LEU A N 1
ATOM 594 C CA . LEU A 1 80 ? 2.774 -13.430 -2.382 1.00 96.38 80 LEU A CA 1
ATOM 595 C C . LEU A 1 80 ? 1.717 -12.973 -1.376 1.00 96.38 80 LEU A C 1
ATOM 597 O O . LEU A 1 80 ? 0.775 -12.279 -1.758 1.00 96.38 80 LEU A O 1
ATOM 601 N N . ASP A 1 81 ? 1.897 -13.282 -0.095 1.00 97.25 81 ASP A N 1
ATOM 602 C CA . ASP A 1 81 ? 1.021 -12.775 0.960 1.00 97.25 81 ASP A CA 1
ATOM 603 C C . ASP A 1 81 ? 1.103 -11.252 1.070 1.00 97.25 81 ASP A C 1
ATOM 605 O O . ASP A 1 81 ? 0.074 -10.584 1.172 1.00 97.25 81 ASP A O 1
ATOM 609 N N . ALA A 1 82 ? 2.298 -10.671 0.944 1.00 96.12 82 ALA A N 1
ATOM 610 C CA . ALA A 1 82 ? 2.449 -9.223 0.901 1.00 96.12 82 ALA A CA 1
ATOM 611 C C . ALA A 1 82 ? 1.717 -8.588 -0.295 1.00 96.12 82 ALA A C 1
ATOM 613 O O . ALA A 1 82 ? 1.148 -7.503 -0.157 1.00 96.12 82 ALA A O 1
ATOM 614 N N . LEU A 1 83 ? 1.714 -9.225 -1.470 1.00 96.44 83 LEU A N 1
ATOM 615 C CA . LEU A 1 83 ? 0.924 -8.759 -2.612 1.00 96.44 83 LEU A CA 1
ATOM 616 C C . LEU A 1 83 ? -0.575 -8.856 -2.309 1.00 96.44 83 LEU A C 1
ATOM 618 O O . LEU A 1 83 ? -1.276 -7.861 -2.452 1.00 96.44 83 LEU A O 1
ATOM 622 N N . ARG A 1 84 ? -1.054 -10.006 -1.819 1.00 97.75 84 ARG A N 1
ATOM 623 C CA . ARG A 1 84 ? -2.469 -10.219 -1.463 1.00 97.75 84 ARG A CA 1
ATOM 624 C C . ARG A 1 84 ? -2.984 -9.180 -0.478 1.00 97.75 84 ARG A C 1
ATOM 626 O O . ARG A 1 84 ? -4.062 -8.638 -0.692 1.00 97.75 84 ARG A O 1
ATOM 633 N N . TRP A 1 85 ? -2.208 -8.864 0.559 1.00 97.56 85 TRP A N 1
ATOM 634 C CA . TRP A 1 85 ? -2.564 -7.812 1.509 1.00 97.56 85 TRP A CA 1
ATOM 635 C C . TRP A 1 85 ? -2.704 -6.448 0.836 1.00 97.56 85 TRP A C 1
ATOM 637 O O . TRP A 1 85 ? -3.649 -5.732 1.139 1.00 97.56 85 TRP A O 1
ATOM 647 N N . ARG A 1 86 ? -1.825 -6.084 -0.106 1.00 96.62 86 ARG A N 1
ATOM 648 C CA . ARG A 1 86 ? -1.942 -4.808 -0.834 1.00 96.62 86 ARG A CA 1
ATOM 649 C C . ARG A 1 86 ? -3.200 -4.744 -1.697 1.00 96.62 86 ARG A C 1
ATOM 651 O O . ARG A 1 86 ? -3.876 -3.722 -1.665 1.00 96.62 86 ARG A O 1
ATOM 658 N N . LEU A 1 87 ? -3.515 -5.820 -2.423 1.00 98.25 87 LEU A N 1
ATOM 659 C CA . LEU A 1 87 ? -4.735 -5.893 -3.237 1.00 98.25 87 LEU A CA 1
ATOM 660 C C . LEU A 1 87 ? -5.980 -5.790 -2.350 1.00 98.25 87 LEU A C 1
ATOM 662 O O . LEU A 1 87 ? -6.820 -4.926 -2.564 1.00 98.25 87 LEU A O 1
ATOM 666 N N . LEU A 1 88 ? -6.030 -6.581 -1.273 1.00 98.00 88 LEU A N 1
ATOM 667 C CA . LEU A 1 88 ? -7.130 -6.553 -0.312 1.00 98.00 88 LEU A CA 1
ATOM 668 C C . LEU A 1 88 ? -7.316 -5.166 0.319 1.00 98.00 88 LEU A C 1
ATOM 670 O O . LEU A 1 88 ? -8.440 -4.699 0.460 1.00 98.00 88 LEU A O 1
ATOM 674 N N . LEU A 1 89 ? -6.231 -4.500 0.718 1.00 96.88 89 LEU A N 1
ATOM 675 C CA . LEU A 1 89 ? -6.310 -3.158 1.299 1.00 96.88 89 LEU A CA 1
ATOM 676 C C . LEU A 1 89 ? -6.818 -2.123 0.285 1.00 96.88 89 LEU A C 1
ATOM 678 O O . LEU A 1 89 ? -7.571 -1.236 0.678 1.00 96.88 89 LEU A O 1
ATOM 682 N N . ALA A 1 90 ? -6.459 -2.250 -0.997 1.00 97.75 90 ALA A N 1
ATOM 683 C CA . ALA A 1 90 ? -7.019 -1.422 -2.065 1.00 97.75 90 ALA A CA 1
ATOM 68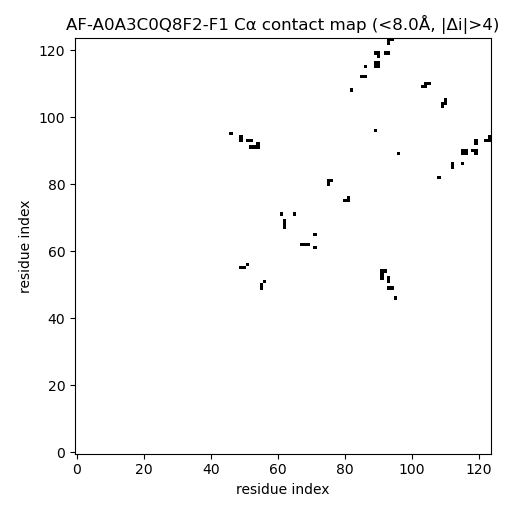4 C C . ALA A 1 90 ? -8.519 -1.685 -2.273 1.00 97.75 90 ALA A C 1
ATOM 686 O O . ALA A 1 90 ? -9.311 -0.744 -2.360 1.00 97.75 90 ALA A O 1
ATOM 687 N N . ASP A 1 91 ? -8.937 -2.948 -2.248 1.00 97.56 91 ASP A N 1
ATOM 688 C CA . ASP A 1 91 ? -10.344 -3.338 -2.399 1.00 97.56 91 ASP A CA 1
ATOM 689 C C . ASP A 1 91 ? -11.217 -2.881 -1.230 1.00 97.56 91 ASP A C 1
ATOM 691 O O . ASP A 1 91 ? -12.381 -2.532 -1.413 1.00 97.56 91 ASP A O 1
ATOM 695 N N . LEU A 1 92 ? -10.658 -2.857 -0.019 1.00 96.75 92 LEU A N 1
ATOM 696 C CA . LEU A 1 92 ? -11.369 -2.448 1.191 1.00 96.75 92 LEU A CA 1
ATOM 697 C C . LEU A 1 92 ? -11.309 -0.940 1.469 1.00 96.75 92 LEU A C 1
ATOM 699 O O . LEU A 1 92 ? -11.951 -0.483 2.419 1.00 96.75 92 LEU A O 1
ATOM 703 N N . ALA A 1 93 ? -10.547 -0.167 0.694 1.00 95.38 93 ALA A N 1
ATOM 704 C CA . ALA A 1 93 ? -10.495 1.281 0.845 1.00 95.38 93 ALA A CA 1
ATOM 705 C C . ALA A 1 93 ? -11.860 1.909 0.501 1.00 95.38 93 ALA A C 1
ATOM 707 O O . ALA A 1 93 ? -12.447 1.605 -0.539 1.00 95.38 93 ALA A O 1
ATOM 708 N N . THR A 1 94 ? -12.359 2.777 1.387 1.00 92.62 94 THR A N 1
ATOM 709 C CA . THR A 1 94 ? -13.670 3.452 1.268 1.00 92.62 94 THR A CA 1
ATOM 710 C C . THR A 1 94 ? -13.589 4.981 1.324 1.00 92.62 94 THR A C 1
ATOM 712 O O . THR A 1 94 ? -14.617 5.639 1.451 1.00 92.62 94 THR A O 1
ATOM 715 N N . GLY A 1 95 ? -12.382 5.551 1.333 1.00 90.44 95 GLY A N 1
ATOM 716 C CA . GLY A 1 95 ? -12.192 7.000 1.425 1.00 90.44 95 GLY A CA 1
ATOM 717 C C . GLY A 1 95 ? -10.928 7.451 0.711 1.00 90.44 95 GLY A C 1
ATOM 718 O O . GLY A 1 95 ? -10.985 7.963 -0.396 1.00 90.44 95 GLY A O 1
ATOM 719 N N . THR A 1 96 ? -9.762 7.257 1.326 1.00 91.44 96 THR A N 1
ATOM 720 C CA . THR A 1 96 ? -8.480 7.557 0.673 1.00 91.44 96 THR A CA 1
ATOM 721 C C . THR A 1 96 ? -7.527 6.383 0.753 1.00 91.44 96 THR A C 1
ATOM 723 O O . THR A 1 96 ? -7.477 5.682 1.766 1.00 91.44 96 THR A O 1
ATOM 726 N N . ILE A 1 97 ? -6.734 6.205 -0.300 1.00 93.19 97 ILE A N 1
ATOM 727 C CA . ILE A 1 97 ? -5.638 5.245 -0.342 1.00 93.19 97 ILE A CA 1
ATOM 728 C C . ILE A 1 97 ? -4.375 5.919 -0.875 1.00 93.19 97 ILE A C 1
ATOM 730 O O . ILE A 1 97 ? -4.373 6.483 -1.965 1.00 93.19 97 ILE A O 1
ATOM 734 N N . ASP A 1 98 ? -3.295 5.814 -0.102 1.00 92.31 98 ASP A N 1
ATOM 735 C CA . ASP A 1 98 ? -1.972 6.307 -0.473 1.00 92.31 98 ASP A CA 1
ATOM 736 C C . ASP A 1 98 ? -1.032 5.117 -0.699 1.00 92.31 98 ASP A C 1
ATOM 738 O O . ASP A 1 98 ? -0.700 4.375 0.230 1.00 92.31 98 ASP A O 1
ATOM 742 N N . ALA A 1 99 ? -0.584 4.926 -1.941 1.00 92.06 99 ALA A N 1
ATOM 743 C CA . ALA A 1 99 ? 0.378 3.888 -2.300 1.00 92.06 99 ALA A CA 1
ATOM 744 C C . ALA A 1 99 ? 1.778 4.493 -2.470 1.00 92.06 99 ALA A C 1
ATOM 746 O O . ALA A 1 99 ? 2.017 5.296 -3.370 1.00 92.06 99 ALA A O 1
ATOM 747 N N . GLN A 1 100 ? 2.726 4.082 -1.625 1.00 89.06 100 GLN A N 1
ATOM 748 C CA . GLN A 1 100 ? 4.124 4.510 -1.713 1.00 89.06 100 GLN A CA 1
ATOM 749 C C . GLN A 1 100 ? 4.988 3.389 -2.290 1.00 89.06 100 GLN A C 1
ATOM 751 O O . GLN A 1 100 ? 5.071 2.301 -1.719 1.00 89.06 100 GLN A O 1
ATOM 756 N N . TYR A 1 101 ? 5.641 3.664 -3.418 1.00 87.69 101 TYR A N 1
ATOM 757 C CA . TYR A 1 101 ? 6.483 2.708 -4.132 1.00 87.69 101 TYR A CA 1
ATOM 758 C C . TYR A 1 101 ? 7.814 3.341 -4.523 1.00 87.69 101 TYR A C 1
ATOM 760 O O . TYR A 1 101 ? 7.851 4.432 -5.085 1.00 87.69 101 TYR A O 1
ATOM 768 N N . TYR A 1 102 ? 8.907 2.624 -4.258 1.00 85.38 102 TYR A N 1
ATOM 769 C CA . TYR A 1 102 ? 10.237 3.026 -4.719 1.00 85.38 102 TYR A CA 1
ATOM 770 C C . TYR A 1 102 ? 10.415 2.774 -6.225 1.00 85.38 102 TYR A C 1
ATOM 772 O O . TYR A 1 102 ? 10.931 3.628 -6.938 1.00 85.38 102 TYR A O 1
ATOM 780 N N . LEU A 1 103 ? 9.955 1.614 -6.713 1.00 87.25 103 LEU A N 1
ATOM 781 C CA . LEU A 1 103 ? 9.994 1.232 -8.126 1.00 87.25 103 LEU A CA 1
ATOM 782 C C . LEU A 1 103 ? 8.689 0.549 -8.516 1.00 87.25 103 LEU A C 1
ATOM 784 O O . LEU A 1 103 ? 8.380 -0.529 -8.011 1.00 87.25 103 LEU A O 1
ATOM 788 N N . TRP A 1 104 ? 7.941 1.168 -9.425 1.00 92.38 104 TRP A N 1
ATOM 789 C CA . TRP A 1 104 ? 6.755 0.565 -10.017 1.00 92.38 104 TRP A CA 1
ATOM 790 C C . TRP A 1 104 ? 7.102 -0.051 -11.368 1.00 92.38 104 TRP A C 1
ATOM 792 O O . TRP A 1 104 ? 7.401 0.665 -12.325 1.00 92.38 104 TRP A O 1
ATOM 802 N N . ASN A 1 105 ? 7.039 -1.376 -11.456 1.00 90.06 105 ASN A N 1
ATOM 803 C CA . ASN A 1 105 ? 7.299 -2.093 -12.697 1.00 90.06 105 ASN A CA 1
ATOM 804 C C . ASN A 1 105 ? 5.994 -2.415 -13.421 1.00 90.06 105 ASN A C 1
ATOM 806 O O . ASN A 1 105 ? 4.979 -2.731 -12.809 1.00 90.06 105 ASN A O 1
ATOM 810 N N . GLY A 1 106 ? 6.034 -2.388 -14.750 1.00 94.19 106 GLY A N 1
ATOM 811 C CA . GLY A 1 106 ? 4.919 -2.812 -15.592 1.00 94.19 106 GLY A CA 1
ATOM 812 C C . GLY A 1 106 ? 4.800 -4.329 -15.727 1.00 94.19 106 GLY A C 1
ATOM 813 O O . GLY A 1 106 ? 4.411 -4.772 -16.801 1.00 94.19 106 GLY A O 1
ATOM 814 N N . ASP A 1 107 ? 5.175 -5.115 -14.713 1.00 95.12 107 ASP A N 1
ATOM 815 C CA . ASP A 1 107 ? 5.042 -6.580 -14.691 1.00 95.12 107 ASP A CA 1
ATOM 816 C C . ASP A 1 107 ? 3.631 -7.020 -14.257 1.00 95.12 107 ASP A C 1
ATOM 818 O O . ASP A 1 107 ? 2.750 -6.190 -14.028 1.00 95.12 107 ASP A O 1
ATOM 822 N N . GLU A 1 108 ? 3.372 -8.325 -14.187 1.00 97.19 108 GLU A N 1
ATOM 823 C CA . GLU A 1 108 ? 2.067 -8.875 -13.801 1.00 97.19 108 GLU A CA 1
ATOM 824 C C . GLU A 1 108 ? 1.601 -8.355 -12.438 1.00 97.19 108 GLU A C 1
ATOM 826 O O . GLU A 1 108 ? 0.442 -7.968 -12.296 1.00 97.19 108 GLU A O 1
ATOM 831 N N . SER A 1 109 ? 2.497 -8.311 -11.451 1.00 95.44 109 SER A N 1
ATOM 832 C CA . SER A 1 109 ? 2.162 -7.887 -10.091 1.00 95.44 109 SER A CA 1
ATOM 833 C C . SER A 1 109 ? 1.887 -6.388 -10.004 1.00 95.44 109 SER A C 1
ATOM 835 O O . SER A 1 109 ? 0.928 -5.975 -9.351 1.00 95.44 109 SER A O 1
ATOM 837 N N . GLY A 1 110 ? 2.677 -5.576 -10.710 1.00 95.81 110 GLY A N 1
ATOM 838 C CA . GLY A 1 110 ? 2.490 -4.133 -10.777 1.00 95.81 110 GLY A CA 1
ATOM 839 C C . GLY A 1 110 ? 1.226 -3.758 -11.542 1.00 95.81 110 GLY A C 1
ATOM 840 O O . GLY A 1 110 ? 0.464 -2.911 -11.089 1.00 95.81 110 GLY A O 1
ATOM 841 N N . ARG A 1 111 ? 0.931 -4.422 -12.665 1.00 97.38 111 ARG A N 1
ATOM 842 C CA . ARG A 1 111 ? -0.329 -4.203 -13.399 1.00 97.38 111 ARG A CA 1
ATOM 843 C C . ARG A 1 111 ? -1.543 -4.632 -12.581 1.00 97.38 111 ARG A C 1
ATOM 845 O O . ARG A 1 111 ? -2.548 -3.930 -12.604 1.00 97.38 111 ARG A O 1
ATOM 852 N N . LEU A 1 112 ? -1.441 -5.737 -11.842 1.00 97.88 112 LEU A N 1
ATOM 853 C CA . LEU A 1 112 ? -2.512 -6.181 -10.957 1.00 97.88 112 LEU A CA 1
ATOM 854 C C . LEU A 1 112 ? -2.758 -5.158 -9.845 1.00 97.88 112 LEU A C 1
ATOM 856 O O . LEU A 1 112 ? -3.882 -4.707 -9.683 1.00 97.88 112 LEU A O 1
ATOM 860 N N . LEU A 1 113 ? -1.722 -4.704 -9.136 1.00 97.69 113 LEU A N 1
ATOM 861 C CA . LEU A 1 113 ? -1.905 -3.677 -8.108 1.00 97.69 113 LEU A CA 1
ATOM 862 C C . LEU A 1 113 ? -2.470 -2.368 -8.688 1.00 97.69 113 LEU A C 1
ATOM 864 O O . LEU A 1 113 ? -3.336 -1.764 -8.063 1.00 97.69 113 LEU A O 1
ATOM 868 N N . ALA A 1 114 ? -2.038 -1.952 -9.885 1.00 97.62 114 ALA A N 1
ATOM 869 C CA . ALA A 1 114 ? -2.591 -0.773 -10.560 1.00 97.62 114 ALA A CA 1
ATOM 870 C C . ALA A 1 114 ? -4.092 -0.925 -10.822 1.00 97.62 114 ALA A C 1
ATOM 872 O O . ALA A 1 114 ? -4.835 0.021 -10.580 1.00 97.62 114 ALA A O 1
ATOM 873 N N . LEU A 1 115 ? -4.529 -2.099 -11.289 1.00 98.25 115 LEU A N 1
ATOM 874 C CA . LEU A 1 115 ? -5.942 -2.379 -11.537 1.00 98.25 115 LEU A CA 1
ATOM 875 C C . LEU A 1 115 ? -6.771 -2.170 -10.267 1.00 98.25 115 LEU A C 1
ATOM 877 O O . LEU A 1 115 ? -7.711 -1.389 -10.295 1.00 98.25 115 LEU A O 1
ATOM 881 N N . HIS A 1 116 ? -6.372 -2.776 -9.148 1.00 98.44 116 HIS A N 1
ATOM 882 C CA . HIS A 1 116 ? -7.095 -2.644 -7.879 1.00 98.44 116 HIS A CA 1
ATOM 883 C C . HIS A 1 116 ? -7.108 -1.199 -7.343 1.00 98.44 116 HIS A C 1
ATOM 885 O O . HIS A 1 116 ? -8.099 -0.753 -6.766 1.00 98.44 116 HIS A O 1
ATOM 891 N N . LEU A 1 117 ? -6.030 -0.431 -7.547 1.00 97.81 117 LEU A N 1
ATOM 892 C CA . LEU A 1 117 ? -5.997 0.990 -7.179 1.00 97.81 117 LEU A CA 1
ATOM 893 C C . LEU A 1 117 ? -6.924 1.844 -8.055 1.00 97.81 117 LEU A C 1
ATOM 895 O O . LEU A 1 117 ? -7.572 2.752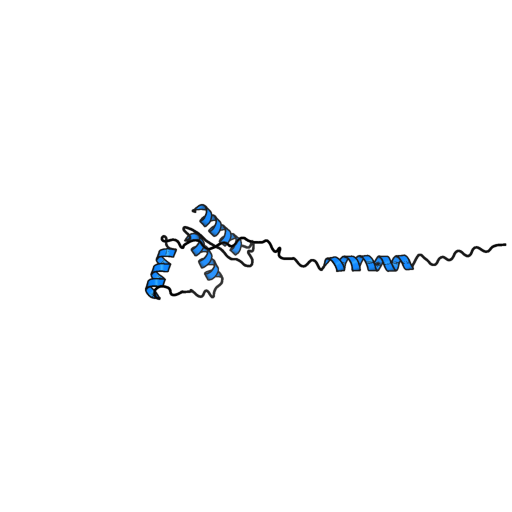 -7.541 1.00 97.81 117 LEU A O 1
ATOM 899 N N . ILE A 1 118 ? -6.998 1.561 -9.358 1.00 97.69 118 ILE A N 1
ATOM 900 C CA . ILE A 1 118 ? -7.927 2.237 -10.276 1.00 97.69 118 ILE A CA 1
ATOM 901 C C . ILE A 1 118 ? -9.364 1.869 -9.919 1.00 97.69 118 ILE A C 1
ATOM 903 O O . ILE A 1 118 ? -10.194 2.757 -9.768 1.00 97.69 118 ILE A O 1
ATOM 907 N N . GLU A 1 119 ? -9.638 0.584 -9.693 1.00 98.12 119 GLU A N 1
ATOM 908 C CA . GLU A 1 119 ? -10.951 0.126 -9.250 1.00 98.12 119 GLU A CA 1
ATOM 909 C C . GLU A 1 119 ? -11.355 0.788 -7.939 1.00 98.12 119 GLU A C 1
ATOM 911 O O . GLU A 1 119 ? -12.526 1.096 -7.790 1.00 98.12 119 GLU A O 1
ATOM 916 N N . ALA A 1 120 ? -10.422 1.042 -7.014 1.00 97.25 120 ALA A N 1
ATOM 917 C CA . ALA A 1 120 ? -10.685 1.826 -5.809 1.00 97.25 120 ALA A CA 1
ATOM 918 C C . ALA A 1 120 ? -11.032 3.281 -6.111 1.00 97.25 120 ALA A C 1
ATOM 920 O O . ALA A 1 120 ? -12.034 3.774 -5.602 1.00 97.25 120 ALA A O 1
ATOM 921 N N . ALA A 1 121 ? -10.265 3.939 -6.979 1.00 96.62 121 ALA A N 1
ATOM 922 C CA . ALA A 1 121 ? -10.554 5.305 -7.400 1.00 96.62 121 ALA A CA 1
ATOM 923 C C . ALA A 1 121 ? -11.927 5.434 -8.087 1.00 96.62 121 ALA A C 1
ATOM 925 O O . ALA A 1 121 ? -12.622 6.425 -7.873 1.00 96.62 121 ALA A O 1
ATOM 926 N N . ASP A 1 122 ? -12.346 4.427 -8.857 1.00 97.00 122 ASP A N 1
ATOM 927 C CA . ASP A 1 122 ? -13.632 4.419 -9.562 1.00 97.00 122 ASP A CA 1
ATOM 928 C C . ASP A 1 122 ? -14.843 4.329 -8.612 1.00 97.00 122 ASP A C 1
ATOM 930 O O . ASP A 1 122 ? -15.936 4.776 -8.971 1.00 97.00 122 ASP A O 1
ATOM 934 N N . ARG A 1 123 ? -14.678 3.788 -7.393 1.00 94.69 123 ARG A N 1
ATOM 935 C CA . ARG A 1 123 ? -15.751 3.744 -6.368 1.00 94.69 123 ARG A CA 1
ATOM 936 C C . ARG A 1 123 ? -15.842 5.033 -5.547 1.00 94.69 123 ARG A C 1
ATOM 938 O O . ARG A 1 123 ? -16.869 5.240 -4.897 1.00 94.69 123 ARG A O 1
ATOM 945 N N . GLY A 1 124 ? -14.805 5.872 -5.608 1.00 89.38 124 GLY A N 1
ATOM 946 C CA . GLY A 1 124 ? -14.594 7.020 -4.719 1.00 89.38 124 GLY A CA 1
ATOM 947 C C . GLY A 1 124 ? -14.139 6.629 -3.318 1.00 89.38 124 GLY A C 1
ATOM 948 O O . GLY A 1 124 ? -14.076 7.566 -2.494 1.00 89.38 124 GLY A O 1
#

Mean predicted aligned error: 12.53 Å